Protein AF-A0A832I9N5-F1 (afdb_monomer)

Nearest PDB structures (foldseek):
  5k5l-assembly1_G  TM=3.728E-01  e=8.701E+00  Homo sapiens

Foldseek 3Di:
DPPPVVDDDPDPVVVVVCVVVVVVCQQQPQFDVVLVGHGNVVSVVVVVVVVPDDD

Structure (mmCIF, N/CA/C/O backbone):
data_AF-A0A832I9N5-F1
#
_entry.id   AF-A0A832I9N5-F1
#
loop_
_atom_site.group_PDB
_atom_site.id
_atom_site.type_symbol
_atom_site.label_atom_id
_atom_site.label_alt_id
_atom_site.label_comp_id
_atom_site.label_asym_id
_atom_site.label_entity_id
_atom_site.label_seq_id
_atom_site.pdbx_PDB_ins_code
_atom_site.Cartn_x
_atom_site.Cartn_y
_atom_site.Cartn_z
_atom_site.occupancy
_atom_site.B_iso_or_equiv
_atom_site.auth_seq_id
_atom_site.auth_comp_id
_atom_site.auth_asym_id
_atom_site.auth_atom_id
_atom_site.pdbx_PDB_model_num
ATOM 1 N N . ARG A 1 1 ? -3.902 6.501 1.666 1.00 90.19 1 ARG A N 1
ATOM 2 C CA . ARG A 1 1 ? -2.727 7.257 1.185 1.00 90.19 1 ARG A CA 1
ATOM 3 C C . ARG A 1 1 ? -2.474 6.749 -0.220 1.00 90.19 1 ARG A C 1
ATOM 5 O O . ARG A 1 1 ? -2.686 5.563 -0.435 1.00 90.19 1 ARG A O 1
ATOM 12 N N . ASP A 1 2 ? -2.119 7.609 -1.165 1.00 93.94 2 ASP A N 1
ATOM 13 C CA . ASP A 1 2 ? -1.761 7.138 -2.501 1.00 93.94 2 ASP A CA 1
ATOM 14 C C . ASP A 1 2 ? -0.275 6.767 -2.510 1.00 93.94 2 ASP A C 1
ATOM 16 O O . ASP A 1 2 ? 0.586 7.639 -2.497 1.00 93.94 2 ASP A O 1
ATOM 20 N N . TYR A 1 3 ? 0.020 5.470 -2.409 1.00 95.44 3 TYR A N 1
ATOM 21 C CA . TYR A 1 3 ? 1.399 4.978 -2.369 1.00 95.44 3 TYR A CA 1
ATOM 22 C C . TYR A 1 3 ? 2.061 5.008 -3.745 1.00 95.44 3 TYR A C 1
ATOM 24 O O . TYR A 1 3 ? 3.277 5.158 -3.819 1.00 95.44 3 TYR A O 1
ATOM 32 N N . VAL A 1 4 ? 1.274 4.916 -4.819 1.00 95.38 4 VAL A N 1
ATOM 33 C CA . VAL A 1 4 ? 1.784 4.864 -6.191 1.00 95.38 4 VAL A CA 1
ATOM 34 C C . VAL A 1 4 ? 2.326 6.226 -6.603 1.00 95.38 4 VAL A C 1
ATOM 36 O O . VAL A 1 4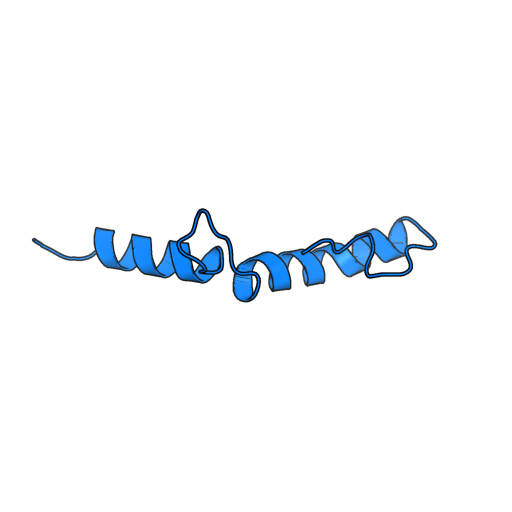 ? 3.428 6.301 -7.127 1.00 95.38 4 VAL A O 1
ATOM 39 N N . SER A 1 5 ? 1.604 7.311 -6.308 1.00 96.00 5 SER A N 1
ATOM 40 C CA . SER A 1 5 ? 2.077 8.666 -6.635 1.00 96.00 5 SER A CA 1
ATOM 41 C C . SER A 1 5 ? 3.209 9.179 -5.741 1.00 96.00 5 SER A C 1
ATOM 43 O O . SER A 1 5 ? 3.850 10.168 -6.085 1.00 96.00 5 SER A O 1
ATOM 45 N N . MET A 1 6 ? 3.463 8.536 -4.597 1.00 94.81 6 MET A N 1
ATOM 46 C CA . MET A 1 6 ? 4.504 8.948 -3.645 1.00 94.81 6 MET A CA 1
ATOM 47 C C . MET A 1 6 ? 5.874 8.307 -3.888 1.00 94.81 6 MET A C 1
ATOM 49 O O . MET A 1 6 ? 6.829 8.692 -3.216 1.00 94.81 6 MET A O 1
ATOM 53 N N . HIS A 1 7 ? 5.977 7.325 -4.785 1.00 95.19 7 HIS A N 1
ATOM 54 C CA . HIS A 1 7 ? 7.209 6.570 -5.012 1.00 95.19 7 HIS A CA 1
ATOM 55 C C . HIS A 1 7 ? 7.581 6.558 -6.492 1.00 95.19 7 HIS A C 1
ATOM 57 O O . HIS A 1 7 ? 6.711 6.522 -7.360 1.00 95.19 7 HIS A O 1
ATOM 63 N N . ASP A 1 8 ? 8.882 6.505 -6.767 1.00 94.81 8 ASP A N 1
ATOM 64 C CA . ASP A 1 8 ? 9.389 6.187 -8.097 1.00 9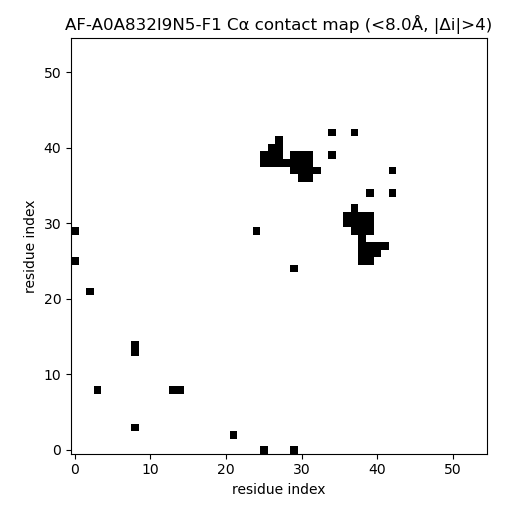4.81 8 ASP A CA 1
ATOM 65 C C . ASP A 1 8 ? 9.246 4.681 -8.342 1.00 94.81 8 ASP A C 1
ATOM 67 O O . ASP A 1 8 ? 9.753 3.863 -7.572 1.00 94.81 8 ASP A O 1
ATOM 71 N N . LEU A 1 9 ? 8.543 4.309 -9.414 1.00 96.62 9 LEU A N 1
ATOM 72 C CA . LEU A 1 9 ? 8.221 2.918 -9.754 1.00 96.62 9 LEU A CA 1
ATOM 73 C C . LEU A 1 9 ? 8.841 2.546 -11.112 1.00 96.62 9 LEU A C 1
ATOM 75 O O . LEU A 1 9 ? 8.118 2.427 -12.103 1.00 96.62 9 LEU A O 1
ATOM 79 N N . PRO A 1 10 ? 10.179 2.415 -11.195 1.00 96.38 10 PRO A N 1
ATOM 80 C CA . PRO A 1 10 ? 10.884 2.230 -12.463 1.00 96.38 10 PRO A CA 1
ATOM 81 C C . PRO A 1 10 ? 10.592 0.878 -13.126 1.00 96.38 10 PRO A C 1
ATOM 83 O O . PRO A 1 10 ? 10.643 0.774 -14.351 1.00 96.38 10 PRO A O 1
ATOM 86 N N . ASP A 1 11 ? 10.276 -0.154 -12.340 1.00 97.69 11 ASP A N 1
ATOM 87 C CA . ASP A 1 11 ? 9.952 -1.484 -12.840 1.00 97.69 11 ASP A CA 1
ATOM 88 C C . ASP A 1 11 ? 9.044 -2.277 -11.882 1.00 97.69 11 ASP A C 1
ATOM 90 O O . ASP A 1 11 ? 8.788 -1.898 -10.735 1.00 97.69 11 ASP A O 1
ATOM 94 N N . ALA A 1 12 ? 8.539 -3.412 -12.375 1.00 98.00 12 ALA A N 1
ATOM 95 C CA . ALA A 1 12 ? 7.638 -4.277 -11.621 1.00 98.00 12 ALA A CA 1
ATOM 96 C C . ALA A 1 12 ? 8.301 -4.917 -10.391 1.00 98.00 12 ALA A C 1
ATOM 98 O O . ALA A 1 12 ? 7.621 -5.159 -9.396 1.00 98.00 12 ALA A O 1
ATOM 99 N N . LYS A 1 13 ? 9.610 -5.193 -10.431 1.00 98.25 13 LYS A N 1
ATOM 100 C CA . LYS A 1 13 ? 10.323 -5.803 -9.305 1.00 98.25 13 LYS A CA 1
ATOM 101 C C . LYS A 1 13 ? 10.376 -4.826 -8.132 1.00 98.25 13 LYS A C 1
ATOM 103 O O . LYS A 1 13 ? 10.042 -5.227 -7.021 1.00 98.25 13 LYS A O 1
ATOM 108 N N . THR A 1 14 ? 10.681 -3.551 -8.384 1.00 97.44 14 THR A N 1
ATOM 109 C CA . THR A 1 14 ? 10.645 -2.496 -7.359 1.00 97.44 14 THR A CA 1
ATOM 110 C C . THR A 1 14 ? 9.262 -2.383 -6.721 1.00 97.44 14 THR A C 1
ATOM 112 O O . THR A 1 14 ? 9.151 -2.340 -5.499 1.00 97.44 14 THR A O 1
ATOM 115 N N . VAL A 1 15 ? 8.186 -2.403 -7.518 1.00 97.56 15 VAL A N 1
ATOM 116 C CA . VAL A 1 15 ? 6.813 -2.380 -6.979 1.00 97.56 15 VAL A CA 1
ATOM 117 C C . VAL A 1 15 ? 6.575 -3.573 -6.051 1.00 97.56 15 VAL A C 1
ATOM 119 O O . VAL A 1 15 ? 6.096 -3.395 -4.933 1.00 97.56 15 VAL A O 1
ATOM 122 N N . MET A 1 16 ? 6.937 -4.782 -6.486 1.00 98.31 16 MET A N 1
ATOM 123 C CA . MET A 1 16 ? 6.745 -6.001 -5.694 1.00 98.31 16 MET A CA 1
ATOM 124 C C . MET A 1 16 ? 7.521 -5.975 -4.372 1.00 98.31 16 MET A C 1
ATOM 126 O O . MET A 1 16 ? 7.014 -6.469 -3.367 1.00 98.31 16 MET A O 1
ATOM 130 N N . GLU A 1 17 ? 8.710 -5.373 -4.351 1.00 97.81 17 GLU A N 1
ATOM 131 C CA . GLU A 1 17 ? 9.513 -5.183 -3.136 1.00 97.81 17 GLU A CA 1
ATOM 132 C C . GLU A 1 17 ? 8.897 -4.149 -2.174 1.00 97.81 17 GLU A C 1
ATOM 134 O O . GLU A 1 17 ? 9.029 -4.288 -0.958 1.00 97.81 17 GLU A O 1
ATOM 139 N N . LEU A 1 18 ? 8.178 -3.146 -2.691 1.00 98.00 18 LEU A N 1
ATOM 140 C CA . LEU A 1 18 ? 7.528 -2.098 -1.892 1.00 98.00 18 LEU A CA 1
ATOM 141 C C . LEU A 1 18 ? 6.153 -2.501 -1.337 1.00 98.00 18 LEU A C 1
ATOM 143 O O . LEU A 1 18 ? 5.750 -2.002 -0.283 1.00 98.00 18 LEU A O 1
ATOM 147 N N . LEU A 1 19 ? 5.434 -3.413 -2.001 1.00 97.88 19 LEU A N 1
ATOM 148 C CA . LEU A 1 19 ? 4.085 -3.832 -1.595 1.00 97.88 19 LEU A CA 1
ATOM 149 C C . LEU A 1 19 ? 3.976 -4.249 -0.115 1.00 97.88 19 LEU A C 1
ATOM 151 O O . LEU A 1 19 ? 3.053 -3.770 0.549 1.00 97.88 19 LEU A O 1
ATOM 155 N N . PRO A 1 20 ? 4.879 -5.080 0.451 1.00 98.31 20 PRO A N 1
ATOM 156 C CA . PRO A 1 20 ? 4.797 -5.456 1.862 1.00 98.31 20 PRO A CA 1
ATOM 157 C C . PRO A 1 20 ? 4.852 -4.248 2.802 1.00 98.31 20 PRO A C 1
ATOM 159 O O . PRO A 1 20 ? 4.082 -4.177 3.760 1.00 98.31 20 PRO A O 1
ATOM 162 N N . LEU A 1 21 ? 5.712 -3.270 2.501 1.00 97.75 21 LEU A N 1
ATOM 163 C CA . LEU A 1 21 ? 5.837 -2.043 3.285 1.00 97.75 21 LEU A CA 1
ATOM 164 C C . LEU A 1 21 ? 4.555 -1.206 3.206 1.00 97.75 21 LEU A C 1
ATOM 166 O O . LEU A 1 21 ? 4.068 -0.723 4.227 1.00 97.75 21 LEU A O 1
ATOM 170 N N . TRP A 1 22 ? 3.986 -1.059 2.009 1.00 97.94 22 TRP A N 1
ATOM 171 C CA . TRP A 1 22 ? 2.745 -0.309 1.814 1.00 97.94 22 TRP A CA 1
ATOM 172 C C . TRP A 1 22 ? 1.564 -0.963 2.525 1.00 97.94 22 TRP A C 1
ATOM 174 O O . TRP A 1 22 ? 0.755 -0.269 3.139 1.00 97.94 22 TRP A O 1
ATOM 184 N N . PHE A 1 23 ? 1.471 -2.295 2.492 1.00 98.00 23 PHE A N 1
ATOM 185 C CA . PHE A 1 23 ? 0.445 -3.019 3.235 1.00 98.00 23 PHE A CA 1
ATOM 186 C C . PHE A 1 23 ? 0.606 -2.853 4.742 1.00 98.00 23 PHE A C 1
ATOM 188 O O . PHE A 1 23 ? -0.400 -2.694 5.433 1.00 98.00 23 PHE A O 1
ATOM 195 N N . GLU A 1 24 ? 1.829 -2.879 5.265 1.00 98.19 24 GLU A N 1
ATOM 196 C CA . GLU A 1 24 ? 2.052 -2.701 6.699 1.00 98.19 24 GLU A CA 1
ATOM 197 C C . GLU A 1 24 ? 1.677 -1.281 7.146 1.00 98.19 24 GLU A C 1
ATOM 199 O O . GLU A 1 24 ? 0.914 -1.124 8.101 1.00 98.19 24 GLU A O 1
ATOM 204 N N . ASP A 1 25 ? 2.100 -0.255 6.401 1.00 97.69 25 ASP A N 1
ATOM 205 C CA . ASP A 1 25 ? 1.734 1.139 6.681 1.00 97.69 25 ASP A CA 1
ATOM 206 C C . ASP A 1 25 ? 0.218 1.368 6.588 1.00 97.69 25 ASP A C 1
ATOM 208 O O . ASP A 1 25 ? -0.382 1.966 7.484 1.00 97.69 25 ASP A O 1
ATOM 212 N N . TYR A 1 26 ? -0.430 0.825 5.553 1.00 97.44 26 TYR A N 1
ATOM 213 C CA . TYR A 1 26 ? -1.883 0.892 5.397 1.00 97.44 26 TYR A CA 1
ATOM 214 C C . TYR A 1 26 ? -2.601 0.266 6.594 1.00 97.44 26 TYR A C 1
ATOM 216 O O . TYR A 1 26 ? -3.561 0.827 7.116 1.00 97.44 26 TYR A O 1
ATOM 224 N N . ASN A 1 27 ? -2.135 -0.901 7.042 1.00 97.44 27 ASN A N 1
ATOM 225 C CA . ASN A 1 27 ? -2.793 -1.663 8.094 1.00 97.44 27 ASN A CA 1
ATOM 226 C C . ASN A 1 27 ? -2.542 -1.116 9.505 1.00 97.44 27 ASN A C 1
ATOM 228 O O . ASN A 1 27 ? -3.413 -1.305 10.358 1.00 97.44 27 ASN A O 1
ATOM 232 N N . ILE A 1 28 ? -1.387 -0.492 9.763 1.00 97.75 28 ILE A N 1
ATOM 233 C CA . ILE A 1 28 ? -1.014 0.031 11.087 1.00 97.75 28 ILE A CA 1
ATOM 234 C C . ILE A 1 28 ? -1.313 1.521 11.226 1.00 97.75 28 ILE A C 1
ATOM 236 O O . ILE A 1 28 ? -1.886 1.915 12.239 1.00 97.75 28 ILE A O 1
ATOM 240 N N . ASN A 1 29 ? -0.932 2.341 10.247 1.00 96.38 29 ASN A N 1
ATOM 241 C CA . ASN A 1 29 ? -0.822 3.788 10.438 1.00 96.38 29 ASN A CA 1
ATOM 242 C C . ASN A 1 29 ? -1.931 4.576 9.745 1.00 96.38 29 ASN A C 1
ATOM 244 O O . ASN A 1 29 ? -2.277 5.664 10.200 1.00 96.38 29 ASN A O 1
ATOM 248 N N . HIS A 1 30 ? -2.459 4.091 8.617 1.00 95.81 30 HIS A N 1
ATOM 249 C CA . HIS A 1 30 ? -3.325 4.921 7.784 1.00 95.81 30 HIS A CA 1
ATOM 250 C C . HIS A 1 30 ? -4.732 5.094 8.393 1.00 95.81 30 HIS A C 1
ATOM 252 O O . HIS A 1 30 ? -5.460 4.110 8.527 1.00 95.81 30 HIS A O 1
ATOM 258 N N . PRO A 1 31 ? -5.169 6.327 8.732 1.00 96.06 31 PRO A N 1
ATOM 259 C CA . PRO A 1 31 ? -6.488 6.533 9.312 1.00 96.06 31 PRO A CA 1
ATOM 260 C C . PRO A 1 31 ? -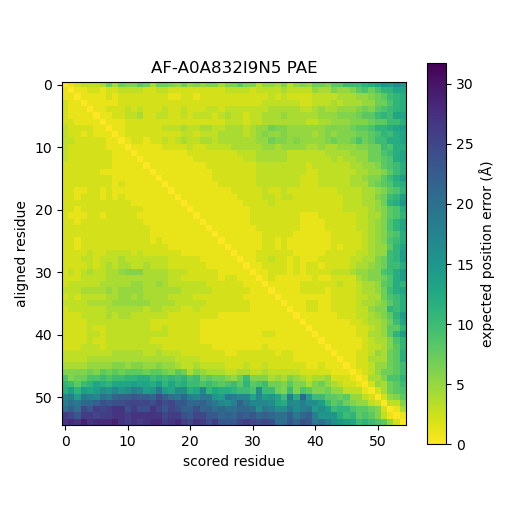7.572 6.584 8.234 1.00 96.06 31 PRO A C 1
ATOM 262 O O . PRO A 1 31 ? -7.457 7.299 7.234 1.00 96.06 31 PRO A O 1
ATOM 265 N N . HIS A 1 32 ? -8.680 5.884 8.477 1.00 96.50 32 HIS A N 1
ATOM 266 C CA . HIS A 1 32 ? -9.807 5.826 7.548 1.00 96.50 32 HIS A CA 1
ATOM 267 C C . HIS A 1 32 ? -11.067 6.468 8.123 1.00 96.50 32 HIS A C 1
ATOM 269 O O . HIS A 1 32 ? -11.528 6.104 9.205 1.00 96.50 32 HIS A O 1
ATOM 275 N N . LYS A 1 33 ? -11.714 7.348 7.346 1.00 96.19 33 LYS A N 1
ATOM 276 C CA . LYS A 1 33 ? -12.986 7.984 7.738 1.00 96.19 33 LYS A CA 1
ATOM 277 C C . LYS A 1 33 ? -14.073 6.952 8.070 1.00 96.19 33 LYS A C 1
ATOM 279 O O . LYS A 1 33 ? -14.738 7.078 9.093 1.00 96.19 33 LYS A O 1
ATOM 284 N N . GLY A 1 34 ? -14.192 5.897 7.257 1.00 96.19 34 GLY A N 1
ATOM 285 C CA . GLY A 1 34 ? -15.129 4.789 7.492 1.00 96.19 34 GLY A CA 1
ATOM 286 C C . GLY A 1 34 ? -14.826 3.964 8.750 1.00 96.19 34 GLY A C 1
ATOM 287 O O . GLY A 1 34 ? -15.729 3.353 9.309 1.00 96.19 34 GLY A O 1
ATOM 288 N N . LEU A 1 35 ? -13.586 4.006 9.249 1.00 96.50 35 LEU A N 1
ATOM 289 C CA . LEU A 1 35 ? -13.152 3.315 10.468 1.00 96.50 35 LEU A CA 1
ATOM 290 C C . LEU A 1 35 ? -13.069 4.261 11.677 1.00 96.50 35 LEU A C 1
ATOM 292 O O . LEU A 1 35 ? -12.327 4.008 12.626 1.00 96.50 35 LEU A O 1
ATOM 296 N N . LYS A 1 36 ? -13.817 5.374 11.657 1.00 96.12 36 LYS A N 1
ATOM 297 C CA . LYS A 1 36 ? -13.782 6.410 12.706 1.00 96.12 36 LYS A CA 1
ATOM 298 C C . LYS A 1 36 ? -12.361 6.948 12.941 1.00 96.12 36 LYS A C 1
ATOM 300 O O . LYS A 1 36 ? -11.943 7.099 14.087 1.00 96.12 36 LYS A O 1
ATOM 305 N N . MET A 1 37 ? -11.634 7.196 11.851 1.00 96.56 37 MET A N 1
ATOM 306 C CA . MET A 1 37 ? -10.251 7.690 11.828 1.00 96.56 37 MET A CA 1
ATOM 307 C C . MET A 1 37 ? -9.209 6.759 12.466 1.00 96.56 37 MET A C 1
ATOM 309 O O . MET A 1 37 ? -8.123 7.212 12.802 1.00 96.56 37 MET A O 1
ATOM 313 N N . ARG A 1 38 ? -9.512 5.463 12.594 1.00 96.62 38 ARG A N 1
ATOM 314 C CA . ARG A 1 38 ? -8.547 4.429 13.002 1.00 96.62 38 ARG A CA 1
ATOM 315 C C . ARG A 1 38 ? -7.912 3.752 11.798 1.00 96.62 38 ARG A C 1
ATOM 317 O O . ARG A 1 38 ? -8.487 3.771 10.701 1.00 96.62 38 ARG A O 1
ATOM 324 N N . SER A 1 39 ? -6.777 3.106 12.028 1.00 97.75 39 SER A N 1
ATOM 325 C CA . SER A 1 39 ? -6.222 2.152 11.075 1.00 97.75 39 SER A CA 1
ATOM 326 C C . SER A 1 39 ? -6.995 0.825 11.068 1.00 97.75 39 SER A C 1
ATOM 328 O O . SER A 1 39 ? -7.749 0.522 12.004 1.00 97.75 39 SER A O 1
ATOM 330 N N . PRO A 1 40 ? -6.841 -0.006 10.023 1.00 97.81 40 PRO A N 1
ATOM 331 C CA . PRO A 1 40 ? -7.508 -1.303 9.936 1.00 97.81 40 PRO A CA 1
ATOM 332 C C . PRO A 1 40 ? -7.196 -2.250 11.102 1.00 97.81 40 PRO A C 1
ATOM 334 O O . PRO A 1 40 ? -8.085 -2.975 11.558 1.00 97.81 40 PRO A O 1
ATOM 337 N N . ARG A 1 41 ? -5.950 -2.285 11.599 1.00 97.31 41 ARG A N 1
ATOM 338 C CA . ARG A 1 41 ? -5.596 -3.126 12.757 1.00 97.31 41 ARG A CA 1
ATOM 339 C C . ARG A 1 41 ? -6.180 -2.577 14.050 1.00 97.31 41 ARG A C 1
ATOM 341 O O . ARG A 1 41 ? -6.785 -3.346 14.791 1.00 97.31 41 ARG A O 1
ATOM 348 N N . GLU A 1 42 ? -6.087 -1.271 14.286 1.00 97.25 42 GLU A N 1
ATOM 349 C CA . GLU A 1 42 ? -6.701 -0.636 15.458 1.00 97.25 42 GLU A CA 1
ATOM 350 C C . GLU A 1 42 ? -8.211 -0.876 15.510 1.00 97.25 42 GLU A C 1
ATOM 352 O O . GLU A 1 42 ? -8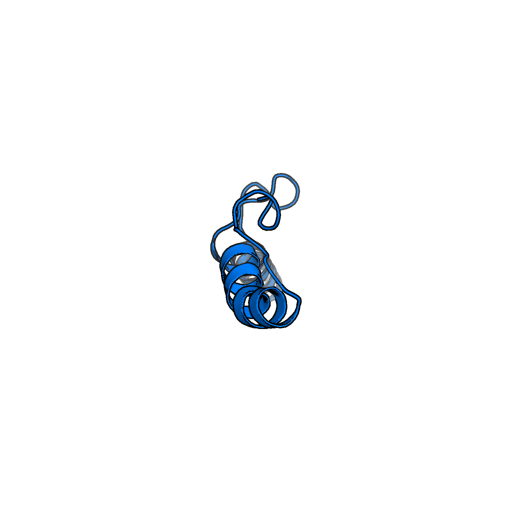.767 -1.211 16.558 1.00 97.25 42 GLU A O 1
ATOM 357 N N . TYR A 1 43 ? -8.883 -0.740 14.366 1.00 96.69 43 TYR A N 1
ATOM 358 C CA . TYR A 1 43 ? -10.312 -0.989 14.267 1.00 96.69 43 TYR A CA 1
ATOM 359 C C . TYR A 1 43 ? -10.657 -2.439 14.629 1.00 96.69 43 TYR A C 1
ATOM 361 O O . TYR A 1 43 ? -11.520 -2.656 15.479 1.00 9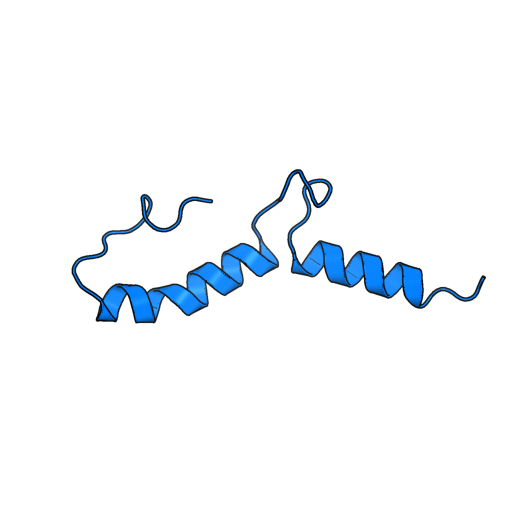6.69 43 TYR A O 1
ATOM 369 N N . ARG A 1 44 ? -9.945 -3.425 14.062 1.00 95.38 44 ARG A N 1
ATOM 370 C CA . ARG A 1 44 ? -10.142 -4.850 14.386 1.00 95.38 44 ARG A CA 1
ATOM 371 C C . ARG A 1 44 ? -9.897 -5.157 15.859 1.00 95.38 44 ARG A C 1
ATOM 373 O O . ARG A 1 44 ? -10.718 -5.821 16.478 1.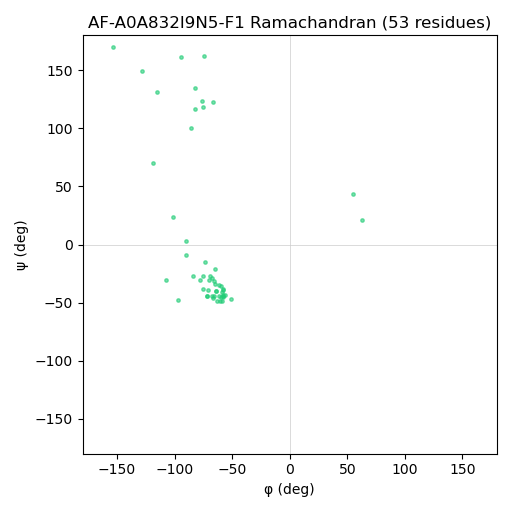00 95.38 44 ARG A O 1
ATOM 380 N N . MET A 1 45 ? -8.821 -4.634 16.447 1.00 95.12 45 MET A N 1
ATOM 381 C CA . MET A 1 45 ? -8.549 -4.809 17.879 1.00 95.12 45 MET A CA 1
ATOM 382 C C . MET A 1 45 ? -9.692 -4.269 18.745 1.00 95.12 45 MET A C 1
ATOM 384 O O . MET A 1 45 ? -10.068 -4.892 19.736 1.00 95.12 45 MET A O 1
ATOM 388 N N . MET A 1 46 ? -10.276 -3.131 18.360 1.00 92.94 46 MET A N 1
ATOM 389 C CA . MET A 1 46 ? -11.405 -2.553 19.080 1.00 92.94 46 MET A CA 1
ATOM 390 C C . MET A 1 46 ? -12.694 -3.364 18.907 1.00 92.94 46 MET A C 1
ATOM 392 O O . MET A 1 46 ? -13.423 -3.511 19.882 1.00 92.94 46 MET A O 1
ATOM 396 N N . GLN A 1 47 ? -12.972 -3.901 17.713 1.00 88.94 47 GLN A N 1
ATOM 397 C CA . GLN A 1 47 ? -14.123 -4.791 17.497 1.00 88.94 47 GLN A CA 1
ATOM 398 C C . GLN A 1 47 ? -13.985 -6.079 18.318 1.00 88.94 47 GLN A C 1
ATOM 400 O O . GLN A 1 47 ? -14.880 -6.398 19.093 1.00 88.94 47 GLN A O 1
ATOM 405 N N . ASN A 1 48 ? -12.824 -6.737 18.269 1.00 88.06 48 ASN A N 1
ATOM 406 C CA . ASN A 1 48 ? -12.573 -7.965 19.028 1.00 88.06 48 ASN A CA 1
ATOM 407 C C . ASN A 1 48 ? -12.708 -7.750 20.546 1.00 88.06 48 ASN A C 1
ATOM 409 O O . ASN A 1 48 ? -13.188 -8.623 21.263 1.00 88.06 48 ASN A O 1
ATOM 413 N N . LYS A 1 49 ? -12.303 -6.576 21.054 1.00 83.44 49 LYS A N 1
ATOM 414 C 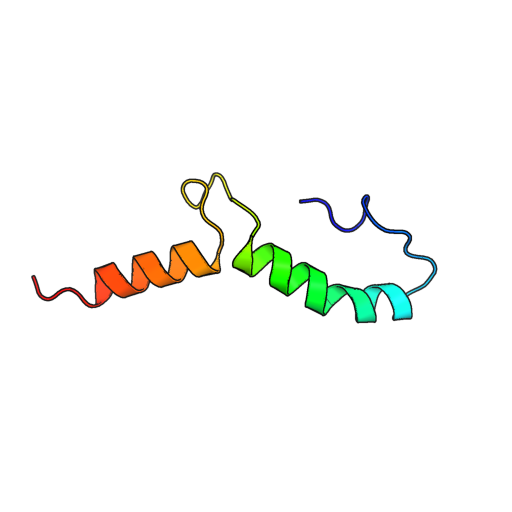CA . LYS A 1 49 ? -12.486 -6.220 22.469 1.00 83.44 49 LYS A CA 1
ATOM 415 C C . LYS A 1 49 ? -13.966 -6.100 22.852 1.00 83.44 49 LYS A C 1
ATOM 417 O O . LYS A 1 49 ? -14.314 -6.408 23.986 1.00 83.44 49 LYS A O 1
ATOM 422 N N . LEU A 1 50 ? -14.813 -5.634 21.936 1.00 74.81 50 LEU A N 1
ATOM 423 C CA . LEU A 1 50 ? -16.255 -5.517 22.163 1.00 74.81 50 LEU A CA 1
ATOM 424 C C . LEU A 1 50 ? -16.949 -6.882 22.094 1.00 74.81 50 LEU A C 1
ATOM 426 O O . LEU A 1 50 ? -17.824 -7.143 22.910 1.00 74.81 50 LEU A O 1
ATOM 430 N N . GLU A 1 51 ? -16.532 -7.762 21.182 1.00 72.88 51 GLU A N 1
ATOM 431 C CA . GLU A 1 51 ? -17.086 -9.119 21.045 1.00 72.88 51 GLU A CA 1
ATOM 432 C C . GLU A 1 51 ? -16.723 -10.045 22.219 1.00 72.88 51 GLU A C 1
ATOM 434 O O . GLU A 1 51 ? -17.470 -10.967 22.532 1.00 72.88 51 GLU A O 1
ATOM 439 N N . GLY A 1 52 ? -15.596 -9.795 22.894 1.00 67.19 52 GLY A N 1
ATOM 440 C CA . GLY A 1 52 ? -15.144 -10.565 24.059 1.00 67.19 52 GLY A CA 1
ATOM 441 C C . GLY A 1 52 ? -15.633 -10.057 25.421 1.00 67.19 52 GLY A C 1
ATOM 442 O O . GLY A 1 52 ? -15.211 -10.600 26.441 1.00 67.19 52 GLY A O 1
ATOM 443 N N . CYS A 1 53 ? -16.463 -9.011 25.474 1.00 52.97 53 CYS A N 1
ATOM 444 C CA . CYS A 1 53 ? -17.011 -8.512 26.737 1.00 52.97 53 CYS A CA 1
ATOM 445 C C . CYS A 1 53 ? -18.230 -9.366 27.135 1.00 52.97 53 CYS A C 1
ATOM 447 O O . CYS A 1 53 ? -19.218 -9.351 26.397 1.00 52.97 53 CYS A O 1
ATOM 449 N N . PRO A 1 54 ? -18.213 -10.094 28.269 1.00 62.16 54 PRO A N 1
ATOM 450 C CA . PRO A 1 54 ? -19.431 -10.712 28.772 1.00 62.16 54 PRO A CA 1
ATOM 451 C C . PRO A 1 54 ? -20.381 -9.585 29.196 1.00 62.16 54 PRO A C 1
ATOM 453 O O . PRO A 1 54 ? -19.995 -8.719 29.985 1.00 62.16 54 PRO A O 1
ATOM 456 N N . VAL A 1 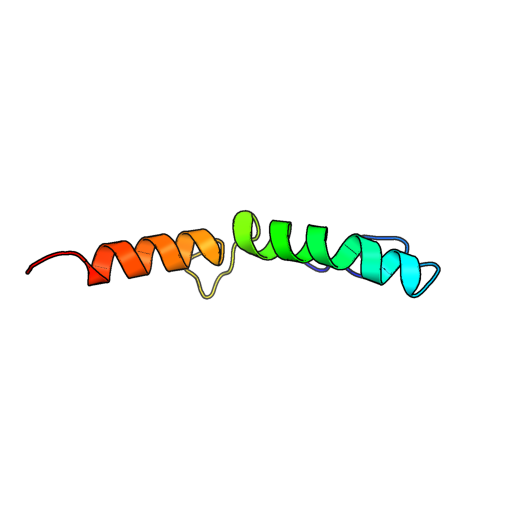55 ? -21.579 -9.559 28.607 1.00 63.22 55 VAL A N 1
ATOM 457 C CA . VAL A 1 55 ? -22.694 -8.715 29.065 1.00 63.22 55 VAL A CA 1
ATOM 458 C C . VAL A 1 55 ? -23.184 -9.225 30.414 1.00 63.22 55 VAL A C 1
ATOM 460 O O . VAL A 1 55 ? -23.286 -10.465 30.555 1.00 63.22 55 VAL A O 1
#

pLDDT: mean 92.67, std 10.16, range [52.97, 98.31]

Radius of gyration: 15.42 Å; Cα contacts (8 Å, |Δi|>4): 32; chains: 1; bounding box: 34×20×42 Å

Solvent-accessible surface area (backbone atoms only — not comparable to full-atom values): 3367 Å² total; per-residue (Å²): 132,71,66,70,88,74,49,91,70,92,45,71,66,61,46,63,69,44,47,64,58,52,52,49,45,47,33,62,67,41,61,30,77,94,51,77,58,29,13,61,49,57,42,48,55,53,51,54,56,58,75,69,53,84,127

Sequence (55 aa):
R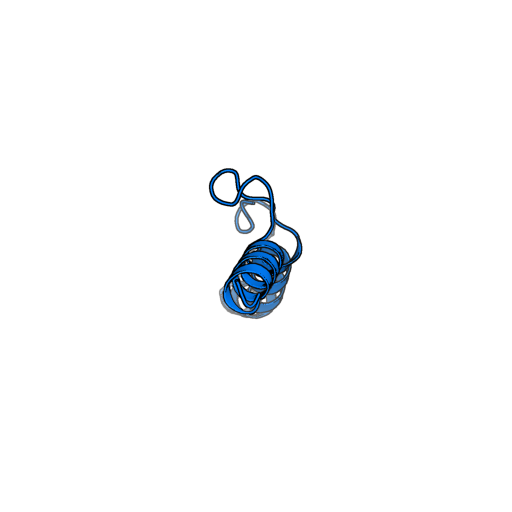DYVSMHDLPDAKTVMELLPLWFEDYNINHPHKGLKMRSPREYRMMQNKLEGCPV

Mean predicted aligned error: 4.73 Å

Secondary structure (DSSP, 8-state):
--SSTTS---SHHHHHHHHHHHHHHHHHT--BGGGTTB-HHHHHHHHHHHHT---